Protein AF-A0A948V1E3-F1 (afdb_monomer_lite)

pLDDT: mean 70.04, std 12.57, range [43.56, 84.94]

Foldseek 3Di:
DDDDDDPPPPPPDDPPPPPPVPLLVVLVVLLVVLVLLVQLLVQADPQACEPVRNDPPPDAGRRPNGRVSNNSNCVLCVVPNVCSNVVSVVSNVSSVCSNDPD

Radius of gyration: 24.33 Å; chains: 1; bounding box: 76×37×51 Å

Structure (mmCIF, N/CA/C/O backbone):
data_AF-A0A948V1E3-F1
#
_entry.id   AF-A0A948V1E3-F1
#
loop_
_atom_site.group_PDB
_atom_site.id
_atom_site.type_symbol
_atom_site.label_atom_id
_atom_site.label_alt_id
_atom_site.label_comp_id
_atom_site.label_asym_id
_atom_site.label_entity_id
_atom_site.label_seq_id
_atom_site.pdbx_PDB_ins_code
_atom_site.Cartn_x
_atom_site.Cartn_y
_atom_site.Cartn_z
_atom_site.occupancy
_atom_site.B_iso_or_equiv
_atom_site.auth_seq_id
_atom_site.auth_comp_id
_atom_site.auth_asym_id
_atom_site.auth_atom_id
_atom_site.pdbx_PDB_model_num
ATOM 1 N N . MET A 1 1 ? -61.077 26.520 25.678 1.00 43.56 1 MET A N 1
ATOM 2 C CA . MET A 1 1 ? -61.036 25.180 25.056 1.00 43.56 1 MET A CA 1
ATOM 3 C C . MET A 1 1 ? -59.733 25.045 24.268 1.00 43.56 1 MET A C 1
ATOM 5 O O . MET A 1 1 ? -59.427 25.898 23.448 1.00 43.56 1 MET A O 1
ATOM 9 N N . HIS A 1 2 ? -58.913 24.059 24.635 1.00 44.72 2 HIS A N 1
ATOM 10 C CA . HIS A 1 2 ? -57.711 23.570 23.935 1.00 44.72 2 HIS A CA 1
ATOM 11 C C . HIS A 1 2 ? -58.095 22.893 22.592 1.00 44.72 2 HIS A C 1
ATOM 13 O O . HIS A 1 2 ? -59.258 22.511 22.485 1.00 44.72 2 HIS A O 1
ATOM 19 N N . PRO A 1 3 ? -57.185 22.715 21.597 1.00 48.47 3 PRO A N 1
ATOM 20 C CA . PRO A 1 3 ? -55.837 22.179 21.814 1.00 48.47 3 PRO A CA 1
ATOM 21 C C . PRO A 1 3 ? -54.667 22.863 21.079 1.00 48.47 3 PRO A C 1
ATOM 23 O O . PRO A 1 3 ? -54.625 23.033 19.865 1.00 48.47 3 PRO A O 1
ATOM 26 N N . LYS A 1 4 ? -53.630 23.126 21.884 1.00 58.62 4 LYS A N 1
ATOM 27 C CA . LYS A 1 4 ? -52.210 23.169 21.510 1.00 58.62 4 LYS A CA 1
ATOM 28 C C . LYS A 1 4 ? -51.741 21.746 21.123 1.00 58.62 4 LYS A C 1
ATOM 30 O O . LYS A 1 4 ? -52.292 20.792 21.664 1.00 58.62 4 LYS A O 1
ATOM 35 N N . LYS A 1 5 ? -50.638 21.632 20.351 1.00 49.84 5 LYS A N 1
ATOM 36 C CA . LYS A 1 5 ? -49.642 20.509 20.312 1.00 49.84 5 LYS A CA 1
ATOM 37 C C . LYS A 1 5 ? -49.418 19.720 18.996 1.00 49.84 5 LYS A C 1
ATOM 39 O O . LYS A 1 5 ? -48.667 18.751 19.039 1.00 49.84 5 LYS A O 1
ATOM 44 N N . ALA A 1 6 ? -49.937 20.103 17.826 1.00 53.09 6 ALA A N 1
ATOM 45 C CA . ALA A 1 6 ? -49.762 19.256 16.625 1.00 53.09 6 ALA A CA 1
ATOM 46 C C . ALA A 1 6 ? -48.569 19.589 15.695 1.00 53.09 6 ALA A C 1
ATOM 48 O O . ALA A 1 6 ? -48.143 18.722 14.939 1.00 53.09 6 ALA A O 1
ATOM 49 N N . VAL A 1 7 ? -47.963 20.782 15.757 1.00 51.81 7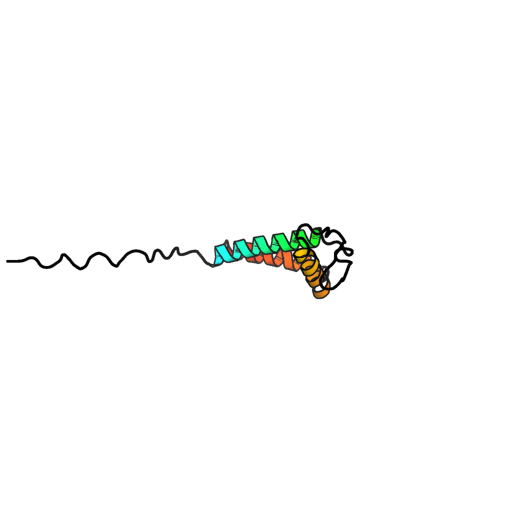 VAL A N 1
ATOM 50 C CA . VAL A 1 7 ? -46.939 21.202 14.765 1.00 51.81 7 VAL A CA 1
ATOM 51 C C . VAL A 1 7 ? -45.522 21.210 15.354 1.00 51.81 7 VAL A C 1
ATOM 53 O O . VAL A 1 7 ? -44.782 22.179 15.241 1.00 51.81 7 VAL A O 1
ATOM 56 N N . LYS A 1 8 ? -45.131 20.143 16.063 1.00 47.25 8 LYS A N 1
ATOM 57 C CA . LYS A 1 8 ? -43.786 20.040 16.676 1.00 47.25 8 LYS A CA 1
ATOM 58 C C . LYS A 1 8 ? -43.040 18.728 16.392 1.00 47.25 8 LYS A C 1
ATOM 60 O O . LYS A 1 8 ? -42.048 18.452 17.056 1.00 47.25 8 LYS A O 1
ATOM 65 N N . LYS A 1 9 ? -43.497 17.892 15.445 1.00 52.03 9 LYS A N 1
ATOM 66 C CA . LYS A 1 9 ? -43.134 16.455 15.438 1.00 52.03 9 LYS A CA 1
ATOM 67 C C . LYS A 1 9 ? -42.359 15.895 14.231 1.00 52.03 9 LYS A C 1
ATOM 69 O O . LYS A 1 9 ? -42.170 14.687 14.200 1.00 52.03 9 LYS A O 1
ATOM 74 N N . LYS A 1 10 ? -41.869 16.654 13.240 1.00 47.72 10 LYS A N 1
ATOM 75 C CA . LYS A 1 10 ? -41.282 15.966 12.060 1.00 47.72 10 LYS A CA 1
ATOM 76 C C . LYS A 1 10 ? -40.070 16.598 11.379 1.00 47.72 10 LYS A C 1
ATOM 78 O O . LYS A 1 10 ? -39.971 16.564 10.165 1.00 47.72 10 LYS A O 1
ATOM 83 N N . ILE A 1 11 ? -39.107 17.084 12.162 1.00 48.78 11 ILE A N 1
ATOM 84 C CA . ILE A 1 11 ? -37.725 17.295 11.686 1.00 48.78 11 ILE A CA 1
ATOM 85 C C . ILE A 1 11 ? -36.749 16.761 12.749 1.00 48.78 11 ILE A C 1
ATOM 87 O O . ILE A 1 11 ? -35.936 17.474 13.322 1.00 48.78 11 ILE A O 1
ATOM 91 N N . ARG A 1 12 ? -36.908 15.492 13.127 1.00 52.78 12 ARG A N 1
ATOM 92 C CA . ARG A 1 12 ? -35.983 14.761 14.011 1.00 52.78 12 ARG A CA 1
ATOM 93 C C . ARG A 1 12 ? -35.958 13.298 13.583 1.00 52.78 12 ARG A C 1
ATOM 95 O O . ARG A 1 12 ? -36.604 12.467 14.201 1.00 52.78 12 ARG A O 1
ATOM 102 N N . ALA A 1 13 ? -35.283 13.022 12.478 1.00 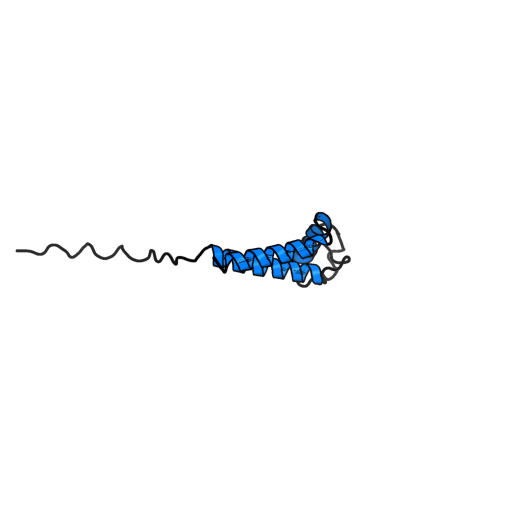55.06 13 ALA A N 1
ATOM 103 C CA . ALA A 1 13 ? -34.830 11.702 12.028 1.00 55.06 13 ALA A CA 1
ATOM 104 C C . ALA A 1 13 ? -34.308 11.950 10.614 1.00 55.06 13 ALA A C 1
ATOM 106 O O . ALA A 1 13 ? -35.107 12.170 9.720 1.00 55.06 13 ALA A O 1
ATOM 107 N N . THR A 1 14 ? -33.012 12.164 10.412 1.00 54.75 14 THR A N 1
ATOM 108 C CA . THR A 1 14 ? -32.131 11.079 9.960 1.00 54.75 14 THR A CA 1
ATOM 109 C C . THR A 1 14 ? -30.662 11.362 10.304 1.00 54.75 14 THR A C 1
ATOM 111 O O . THR A 1 14 ? -29.776 11.204 9.477 1.00 54.75 14 THR A O 1
ATOM 114 N N . LYS A 1 15 ? -30.333 11.718 11.551 1.00 48.34 15 LYS A N 1
ATOM 115 C CA . LYS A 1 15 ? -28.945 11.537 12.017 1.00 48.34 15 LYS A CA 1
ATOM 116 C C . LYS A 1 15 ? -28.781 10.112 12.535 1.00 48.34 15 LYS A C 1
ATOM 118 O O . LYS A 1 15 ? -28.605 9.894 13.730 1.00 48.34 15 LYS A O 1
ATOM 123 N N . LYS A 1 16 ? -28.866 9.125 11.637 1.00 47.84 16 LYS A N 1
ATOM 124 C CA . LYS A 1 16 ? -28.351 7.786 11.936 1.00 47.84 16 LYS A CA 1
ATOM 125 C C . LYS A 1 16 ? -26.840 7.869 11.737 1.00 47.84 16 LYS A C 1
ATOM 127 O O . LYS A 1 16 ? -26.315 7.529 10.687 1.00 47.84 16 LYS A O 1
ATOM 132 N N . SER A 1 17 ? -26.164 8.429 12.740 1.00 51.75 17 SER A N 1
ATOM 133 C CA . SER A 1 17 ? -24.736 8.208 12.930 1.00 51.75 17 SER A CA 1
ATOM 134 C C . SER A 1 17 ? -24.589 6.710 13.162 1.00 51.75 17 SER A C 1
ATOM 136 O O . SER A 1 17 ? -24.779 6.229 14.280 1.00 51.75 17 SER A O 1
ATOM 138 N N . GLY A 1 18 ? -24.370 5.952 12.087 1.00 52.78 18 GLY A N 1
ATOM 139 C CA . GLY A 1 18 ? -23.694 4.679 12.235 1.00 52.78 18 GLY A CA 1
ATOM 140 C C . GLY A 1 18 ? -22.386 5.032 12.915 1.00 52.78 18 GLY A C 1
ATOM 141 O O . GLY A 1 18 ? -21.552 5.706 12.314 1.00 52.78 18 GLY A O 1
ATOM 142 N N . LYS A 1 19 ? -22.247 4.681 14.196 1.00 59.81 19 LYS A N 1
ATOM 143 C CA . LYS A 1 19 ? -20.937 4.625 14.834 1.00 59.81 19 LYS A CA 1
ATOM 144 C C . LYS A 1 19 ? -20.203 3.490 14.131 1.00 59.81 19 LYS A C 1
ATOM 146 O O . LYS A 1 19 ? -20.166 2.373 14.621 1.00 59.81 19 LYS A O 1
ATOM 151 N N . PHE A 1 20 ? -19.728 3.759 12.923 1.00 54.06 20 PHE A N 1
ATOM 152 C CA . PHE A 1 20 ? -18.665 2.980 12.341 1.00 54.06 20 PHE A CA 1
ATOM 153 C C . PHE A 1 20 ? -17.499 3.206 13.283 1.00 54.06 20 PHE A C 1
ATOM 155 O O . PHE A 1 20 ? -17.106 4.354 13.511 1.00 54.06 20 PHE A O 1
ATOM 162 N N . HIS A 1 21 ? -17.009 2.143 13.904 1.00 58.62 21 HIS A N 1
ATOM 163 C CA . HIS A 1 21 ? -15.725 2.224 14.557 1.00 58.62 21 HIS A CA 1
ATOM 164 C C . HIS A 1 21 ? -14.725 2.465 13.422 1.00 58.62 21 HIS A C 1
ATOM 166 O O . HIS A 1 21 ? -14.310 1.548 12.726 1.00 58.62 21 HIS A O 1
ATOM 172 N N . SER A 1 22 ? -14.397 3.737 13.184 1.00 70.62 22 SER A N 1
ATOM 173 C CA . SER A 1 22 ? -13.348 4.196 12.275 1.00 70.62 22 SER A CA 1
ATOM 174 C C . SER A 1 22 ? -12.109 3.288 12.293 1.00 70.62 22 SER A C 1
ATOM 176 O O . SER A 1 22 ? -11.616 2.979 11.209 1.00 70.62 22 SER A O 1
ATOM 178 N N . PRO A 1 23 ? -11.627 2.803 13.462 1.00 75.38 23 PRO A N 1
ATOM 179 C CA . PRO A 1 23 ? -10.502 1.868 13.513 1.00 75.38 23 PRO A CA 1
ATOM 180 C C . PRO A 1 23 ? -10.727 0.534 12.783 1.00 75.38 23 PRO A C 1
ATOM 182 O O . PRO A 1 23 ? -9.799 0.053 12.145 1.00 75.38 23 PRO A O 1
ATOM 185 N N . GLU A 1 24 ? -11.931 -0.040 12.787 1.00 78.31 24 GLU A N 1
ATOM 186 C CA . GLU A 1 24 ? -12.203 -1.312 12.096 1.00 78.31 24 GLU A CA 1
ATOM 187 C C . GLU A 1 24 ? -12.081 -1.148 10.576 1.00 78.31 24 GLU A C 1
ATOM 189 O O . GLU A 1 24 ? -11.428 -1.947 9.907 1.00 78.31 24 GLU A O 1
ATOM 194 N N . ILE A 1 25 ? -12.648 -0.066 10.029 1.00 81.69 25 ILE A N 1
ATOM 195 C CA . ILE A 1 25 ? -12.571 0.249 8.593 1.00 81.69 25 ILE A CA 1
ATOM 196 C C . ILE A 1 25 ? -11.123 0.523 8.187 1.00 81.69 25 ILE A C 1
ATOM 198 O O . ILE A 1 25 ? -10.658 0.012 7.169 1.00 81.69 25 ILE A O 1
ATOM 202 N N . ILE A 1 26 ? -10.407 1.317 8.988 1.00 83.06 26 ILE A N 1
ATOM 203 C CA . ILE A 1 26 ? -8.998 1.629 8.743 1.00 83.06 26 ILE A CA 1
ATOM 204 C C . ILE A 1 26 ? -8.165 0.346 8.798 1.00 83.06 26 ILE A C 1
ATOM 206 O O . ILE A 1 26 ? -7.331 0.130 7.927 1.00 83.06 26 ILE A O 1
ATOM 210 N N . GLY A 1 27 ? -8.419 -0.540 9.761 1.00 83.06 27 GLY A N 1
ATOM 211 C CA . GLY A 1 27 ? -7.684 -1.789 9.903 1.00 83.06 27 GLY A CA 1
ATOM 212 C C . GLY A 1 27 ? -7.914 -2.739 8.728 1.00 83.06 27 GLY A C 1
ATOM 213 O O . GLY A 1 27 ? -6.949 -3.258 8.173 1.00 83.06 27 GLY A O 1
ATOM 214 N N . VAL A 1 28 ? -9.161 -2.898 8.270 1.00 83.06 28 VAL A N 1
ATOM 215 C CA . VAL A 1 28 ? -9.474 -3.701 7.072 1.00 83.06 28 VAL A CA 1
ATOM 216 C C . VAL A 1 28 ? -8.817 -3.108 5.826 1.00 83.06 28 VAL A C 1
ATOM 218 O O . VAL A 1 28 ? -8.262 -3.847 5.013 1.00 83.06 28 VAL A O 1
ATOM 221 N N . LEU A 1 29 ? -8.822 -1.780 5.687 1.00 84.62 29 LEU A N 1
ATOM 222 C CA . LEU A 1 29 ? -8.147 -1.106 4.583 1.00 84.62 29 LEU A CA 1
ATOM 223 C C . LEU A 1 29 ? -6.629 -1.330 4.633 1.00 84.62 29 LEU A C 1
ATOM 225 O O . LEU A 1 29 ? -6.032 -1.622 3.601 1.00 84.62 29 LEU A O 1
ATOM 229 N N . LEU A 1 30 ? -6.012 -1.263 5.817 1.00 82.69 30 LEU A N 1
ATOM 230 C CA . LEU A 1 30 ? -4.591 -1.569 6.007 1.00 82.69 30 LEU A CA 1
ATOM 231 C C . LEU A 1 30 ? -4.260 -3.014 5.624 1.00 82.69 30 LEU A C 1
ATOM 233 O O . LEU A 1 30 ? -3.258 -3.236 4.949 1.00 82.69 30 LEU A O 1
ATOM 237 N N . LEU A 1 31 ? -5.098 -3.983 6.006 1.00 84.75 31 LEU A N 1
ATOM 238 C CA . LEU A 1 31 ? -4.923 -5.385 5.610 1.00 84.75 31 LEU A CA 1
ATOM 239 C C . LEU A 1 31 ? -5.011 -5.551 4.090 1.00 84.75 31 LEU A C 1
ATOM 241 O O . LEU A 1 31 ? -4.191 -6.247 3.496 1.00 84.75 31 LEU A O 1
ATOM 245 N N . PHE A 1 32 ? -5.983 -4.896 3.451 1.00 84.69 32 PHE A N 1
ATOM 246 C CA . PHE A 1 32 ? -6.154 -4.956 2.002 1.00 84.69 32 PHE A CA 1
ATOM 247 C C . PHE A 1 32 ? -4.971 -4.321 1.262 1.00 84.69 32 PHE A C 1
ATOM 249 O O . PHE A 1 32 ? -4.444 -4.904 0.317 1.00 84.69 32 PHE A O 1
ATOM 256 N N . ILE A 1 33 ? -4.505 -3.161 1.729 1.00 81.69 33 ILE A N 1
ATOM 257 C CA . ILE A 1 33 ? -3.312 -2.497 1.197 1.00 81.69 33 ILE A CA 1
ATOM 258 C C . ILE A 1 33 ? -2.082 -3.389 1.392 1.00 81.69 33 ILE A C 1
ATOM 260 O O . ILE A 1 33 ? -1.361 -3.633 0.432 1.00 81.69 33 ILE A O 1
ATOM 264 N N . GLY A 1 34 ? -1.867 -3.937 2.591 1.00 82.44 34 GLY A N 1
ATOM 265 C CA . GLY A 1 34 ? -0.765 -4.861 2.865 1.00 82.44 34 GLY A CA 1
ATOM 266 C C . GLY A 1 34 ? -0.784 -6.087 1.949 1.00 82.44 34 GLY A C 1
ATOM 267 O O . GLY A 1 34 ? 0.263 -6.504 1.455 1.00 82.44 34 GLY A O 1
ATOM 268 N N . LEU A 1 35 ? -1.971 -6.620 1.646 1.00 83.25 35 LEU A N 1
ATOM 269 C CA . LEU A 1 35 ? -2.138 -7.734 0.716 1.00 83.25 35 LEU A CA 1
ATOM 270 C C . LEU A 1 35 ? -1.791 -7.348 -0.722 1.00 83.25 35 LEU A C 1
ATOM 272 O O . LEU A 1 35 ? -1.066 -8.087 -1.383 1.00 83.25 35 LEU A O 1
ATOM 276 N N . LEU A 1 36 ? -2.263 -6.194 -1.199 1.00 80.12 36 LEU A N 1
ATOM 277 C CA . LEU A 1 36 ? -1.905 -5.687 -2.525 1.00 80.12 36 LEU A CA 1
ATOM 278 C C . LEU A 1 36 ? -0.395 -5.478 -2.655 1.00 80.12 36 LEU A C 1
ATOM 280 O O . LEU A 1 36 ? 0.191 -5.862 -3.663 1.00 80.12 36 LEU A O 1
ATOM 284 N N . PHE A 1 37 ? 0.239 -4.919 -1.623 1.00 78.44 37 PHE A N 1
ATOM 285 C CA . PHE A 1 37 ? 1.688 -4.739 -1.575 1.00 78.44 37 PHE A CA 1
ATOM 286 C C . PHE A 1 37 ? 2.415 -6.084 -1.629 1.00 78.44 37 PHE A C 1
ATOM 288 O O . PHE A 1 37 ? 3.345 -6.243 -2.414 1.00 78.44 37 PHE A O 1
ATOM 295 N N . LEU A 1 38 ? 1.966 -7.070 -0.848 1.00 79.94 38 LEU A N 1
ATOM 296 C CA . LEU A 1 38 ? 2.563 -8.402 -0.825 1.00 79.94 38 LEU A CA 1
ATOM 297 C C . LEU A 1 38 ? 2.439 -9.106 -2.183 1.00 79.94 38 LEU A C 1
ATOM 299 O O . LEU A 1 38 ? 3.427 -9.637 -2.684 1.00 79.94 38 LEU A O 1
ATOM 303 N N . LEU A 1 39 ? 1.255 -9.073 -2.803 1.00 78.44 39 LEU A N 1
ATOM 304 C CA . LEU A 1 39 ? 1.042 -9.613 -4.152 1.00 78.44 39 LEU A CA 1
ATOM 305 C C . LEU A 1 39 ? 1.952 -8.928 -5.169 1.00 78.44 39 LEU A C 1
ATOM 307 O O . LEU A 1 39 ? 2.548 -9.588 -6.018 1.00 78.44 39 LEU A O 1
ATOM 311 N N . SER A 1 40 ? 2.080 -7.610 -5.055 1.00 77.06 40 SER A N 1
ATOM 312 C CA . SER A 1 40 ? 2.930 -6.819 -5.928 1.00 77.06 40 SER A CA 1
ATOM 313 C C . SER A 1 40 ? 4.414 -7.157 -5.756 1.00 77.06 40 SER A C 1
ATOM 315 O O . SER A 1 40 ? 5.152 -7.176 -6.739 1.00 77.06 40 SER A O 1
ATOM 317 N N . LEU A 1 41 ? 4.876 -7.409 -4.528 1.00 74.38 41 LEU A N 1
ATOM 318 C CA . LEU A 1 41 ? 6.258 -7.798 -4.218 1.00 74.38 41 LEU A CA 1
ATOM 319 C C . LEU A 1 41 ? 6.572 -9.217 -4.693 1.00 74.38 41 L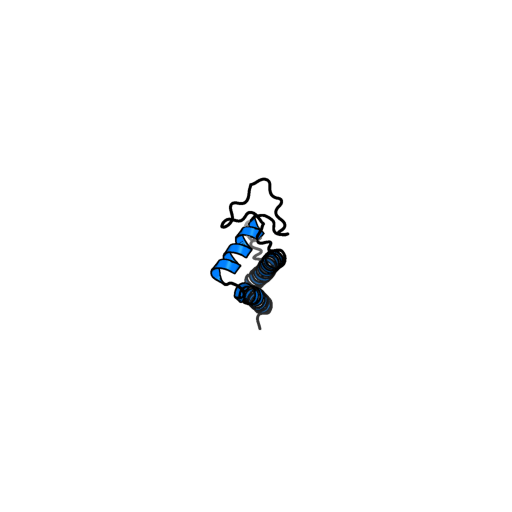EU A C 1
ATOM 321 O O . LEU A 1 41 ? 7.618 -9.443 -5.288 1.00 74.38 41 LEU A O 1
ATOM 325 N N . ILE A 1 42 ? 5.660 -10.165 -4.465 1.00 75.31 42 ILE A N 1
ATOM 326 C CA . ILE A 1 42 ? 5.824 -11.560 -4.900 1.00 75.31 42 ILE A CA 1
ATOM 327 C C . ILE A 1 42 ? 5.830 -11.655 -6.427 1.00 75.31 42 ILE A C 1
ATOM 329 O O . ILE A 1 42 ? 6.589 -12.431 -6.997 1.00 75.31 42 ILE A O 1
ATOM 333 N N . SER A 1 43 ? 4.994 -10.859 -7.089 1.00 70.06 43 SER A N 1
ATOM 334 C CA . SER A 1 43 ? 4.898 -10.828 -8.546 1.00 70.06 43 SER A CA 1
ATOM 335 C C . SER A 1 43 ? 5.824 -9.809 -9.202 1.00 70.06 43 SER A C 1
ATOM 337 O O . SER A 1 43 ? 5.670 -9.532 -10.393 1.00 70.06 43 SER A O 1
ATOM 339 N N . TYR A 1 44 ? 6.747 -9.216 -8.443 1.00 70.12 44 TYR A N 1
ATOM 340 C CA . TYR A 1 44 ? 7.702 -8.266 -8.985 1.00 70.12 44 TYR A CA 1
ATOM 341 C C . TYR A 1 44 ? 8.611 -8.962 -10.001 1.00 70.12 44 TYR A C 1
ATOM 343 O O . TYR A 1 44 ? 9.305 -9.926 -9.682 1.00 70.12 44 TYR A O 1
ATOM 351 N N . SER A 1 45 ? 8.628 -8.432 -11.220 1.00 68.12 45 SER A N 1
ATOM 352 C CA . SER A 1 45 ? 9.593 -8.795 -12.245 1.00 68.12 45 SER A CA 1
ATOM 353 C C . SER A 1 45 ? 10.452 -7.575 -12.544 1.00 68.12 45 SER A C 1
ATOM 355 O O . SER A 1 45 ? 9.930 -6.538 -12.942 1.00 68.12 45 SER A O 1
ATOM 357 N N . GLY A 1 46 ? 11.777 -7.700 -12.418 1.00 60.75 46 GLY A N 1
ATOM 358 C CA . GLY A 1 46 ? 12.728 -6.634 -12.775 1.00 60.75 46 GLY A CA 1
ATOM 359 C C . GLY A 1 46 ? 12.811 -6.337 -14.280 1.00 60.75 46 GLY A C 1
ATOM 360 O O . GLY A 1 46 ? 13.755 -5.698 -14.726 1.00 60.75 46 GLY A O 1
ATOM 361 N N . GLN A 1 47 ? 11.886 -6.872 -15.078 1.00 61.09 47 GLN A N 1
ATOM 362 C CA . GLN A 1 47 ? 11.708 -6.569 -16.499 1.00 61.09 47 GLN A CA 1
ATOM 363 C C . GLN A 1 47 ? 10.409 -5.784 -16.756 1.00 61.09 47 GLN A C 1
ATOM 365 O O . GLN A 1 47 ? 10.142 -5.412 -17.896 1.00 61.09 47 GLN A O 1
ATOM 370 N N . ASP A 1 48 ? 9.586 -5.542 -15.727 1.00 61.12 48 ASP A N 1
ATOM 371 C CA . ASP A 1 48 ? 8.336 -4.803 -15.887 1.00 61.12 48 ASP A CA 1
ATOM 372 C C . ASP A 1 48 ? 8.602 -3.296 -16.036 1.00 61.12 48 ASP A C 1
ATOM 374 O O . ASP A 1 48 ? 9.391 -2.733 -15.274 1.00 61.12 48 ASP A O 1
ATOM 378 N N . PRO A 1 49 ? 7.916 -2.603 -16.966 1.00 61.69 49 PRO A N 1
ATOM 379 C CA . PRO A 1 49 ? 8.024 -1.157 -17.075 1.00 61.69 49 PRO A CA 1
ATOM 380 C C . PRO A 1 49 ? 7.457 -0.501 -15.809 1.00 61.69 49 PRO A C 1
ATOM 382 O O . PRO A 1 49 ? 6.265 -0.614 -15.498 1.00 61.69 49 PRO A O 1
ATOM 385 N N . SER A 1 50 ? 8.319 0.201 -15.082 1.00 66.00 50 SER A N 1
ATOM 386 C CA . SER A 1 50 ? 8.025 0.874 -13.820 1.00 66.00 50 SER A CA 1
ATOM 387 C C . SER A 1 50 ? 8.429 2.350 -13.894 1.00 66.00 50 SER A C 1
ATOM 389 O O . SER A 1 50 ? 9.020 2.812 -14.868 1.00 66.00 50 SER A O 1
ATOM 391 N N . TRP A 1 51 ? 8.111 3.131 -12.862 1.00 62.81 51 TRP A N 1
ATOM 392 C CA . TRP A 1 51 ? 8.537 4.534 -12.799 1.00 62.81 51 TRP A CA 1
ATOM 393 C C . TRP A 1 51 ? 10.065 4.716 -12.832 1.00 62.81 51 TRP A C 1
ATOM 395 O O . TRP A 1 51 ? 10.535 5.743 -13.316 1.00 62.81 51 TRP A O 1
ATOM 405 N N . ALA A 1 52 ? 10.830 3.727 -12.355 1.00 60.47 52 ALA A N 1
ATOM 406 C CA . ALA A 1 52 ? 12.293 3.727 -12.398 1.00 60.47 52 ALA A CA 1
ATOM 407 C C . ALA A 1 52 ? 12.848 3.051 -13.666 1.00 60.47 52 ALA A C 1
ATOM 409 O O . ALA A 1 52 ? 13.901 3.450 -14.161 1.00 60.47 52 ALA A O 1
ATOM 410 N N . HIS A 1 53 ? 12.122 2.081 -14.230 1.00 61.84 53 HIS A N 1
ATOM 411 C CA . HIS A 1 53 ? 12.480 1.388 -15.465 1.00 61.84 53 HIS A CA 1
ATOM 412 C C . HIS A 1 53 ? 11.539 1.778 -16.603 1.00 61.84 53 HIS A C 1
ATOM 414 O O . HIS A 1 53 ? 10.448 1.228 -16.757 1.00 61.84 53 HIS A O 1
ATOM 420 N N . THR A 1 54 ? 11.997 2.695 -17.459 1.00 56.16 54 THR A N 1
ATOM 421 C CA . THR A 1 54 ? 11.307 3.039 -18.713 1.00 56.16 54 THR A CA 1
ATOM 422 C C . THR A 1 54 ? 11.485 1.903 -19.730 1.00 56.16 54 THR A C 1
ATOM 424 O O . THR A 1 54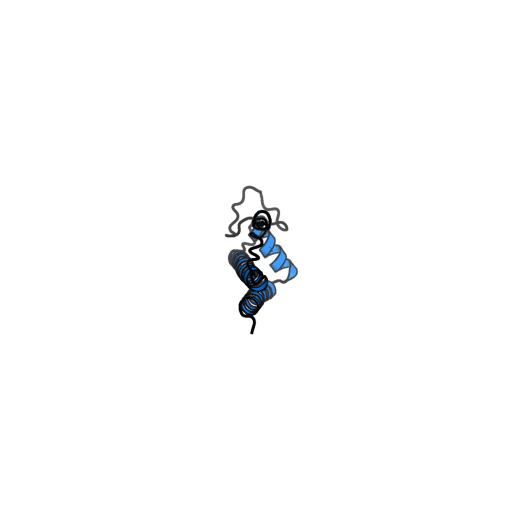 ? 12.222 2.028 -20.701 1.00 56.16 54 THR A O 1
ATOM 427 N N . GLY A 1 55 ? 10.865 0.750 -19.473 1.00 58.59 55 GLY A N 1
ATOM 428 C CA . GLY A 1 55 ? 10.700 -0.299 -20.476 1.00 58.59 55 GLY A CA 1
ATOM 429 C C . GLY A 1 55 ? 9.727 0.168 -21.558 1.00 58.59 55 GLY A C 1
ATOM 430 O O . GLY A 1 55 ? 8.821 0.958 -21.276 1.00 58.59 55 GLY A O 1
ATOM 431 N N . ASP A 1 56 ? 9.910 -0.306 -22.793 1.00 56.16 56 ASP A N 1
ATOM 432 C CA . ASP A 1 56 ? 9.002 -0.001 -23.901 1.00 56.16 56 ASP A CA 1
ATOM 433 C C . ASP A 1 56 ? 7.542 -0.193 -23.474 1.00 56.16 56 ASP A C 1
ATOM 435 O O . ASP A 1 56 ? 7.169 -1.227 -22.917 1.00 56.16 56 ASP A O 1
ATOM 439 N N . SER A 1 57 ? 6.691 0.786 -23.784 1.00 56.12 57 SER A N 1
ATOM 440 C CA . SER A 1 57 ? 5.254 0.800 -23.454 1.00 56.12 57 SER A CA 1
ATOM 441 C C . SER A 1 57 ? 4.457 -0.375 -24.046 1.00 56.12 57 SER A C 1
ATOM 443 O O . SER A 1 57 ? 3.274 -0.541 -23.742 1.00 56.12 57 SER A O 1
ATOM 445 N N . VAL A 1 58 ? 5.114 -1.187 -24.877 1.00 56.62 58 VAL A N 1
ATOM 446 C CA . VAL A 1 58 ? 4.614 -2.389 -25.548 1.00 56.62 58 VAL A CA 1
ATOM 447 C C . VAL A 1 58 ? 4.870 -3.665 -24.723 1.00 56.62 58 VAL A C 1
ATOM 449 O O . VAL A 1 58 ? 4.236 -4.689 -24.982 1.00 56.62 58 VAL A O 1
ATOM 452 N N . GLN A 1 59 ? 5.751 -3.639 -23.714 1.00 58.62 59 GLN A N 1
ATOM 453 C CA . GLN A 1 59 ? 6.005 -4.812 -22.872 1.00 58.62 59 GLN A CA 1
ATOM 454 C C . GLN A 1 59 ? 4.831 -5.097 -21.927 1.00 58.62 59 GLN A C 1
ATOM 456 O O . GLN A 1 59 ? 4.320 -4.218 -21.228 1.00 58.62 59 GLN A O 1
ATOM 461 N N . LYS A 1 60 ? 4.392 -6.362 -21.909 1.00 59.62 60 LYS A N 1
ATOM 462 C CA . LYS A 1 60 ? 3.348 -6.844 -20.999 1.00 59.62 60 LYS A CA 1
ATOM 463 C C . LYS A 1 60 ? 3.863 -6.785 -19.564 1.00 59.62 60 LYS A C 1
ATOM 465 O O . LYS A 1 60 ? 4.877 -7.396 -19.254 1.00 59.62 60 LYS A O 1
ATOM 470 N N . VAL A 1 61 ? 3.125 -6.092 -18.703 1.00 65.94 61 VAL A N 1
ATOM 471 C CA . VAL A 1 61 ? 3.382 -6.068 -17.260 1.00 65.94 61 VAL A CA 1
ATOM 472 C C . VAL A 1 61 ? 3.083 -7.452 -16.685 1.00 65.94 61 VAL A C 1
ATOM 474 O O . VAL A 1 61 ? 1.955 -7.930 -16.820 1.00 65.94 61 VAL A O 1
ATOM 477 N N . HIS A 1 62 ? 4.070 -8.086 -16.055 1.00 68.31 62 HIS A N 1
ATOM 478 C CA . HIS A 1 62 ? 3.906 -9.373 -15.378 1.00 68.31 62 HIS A CA 1
ATOM 479 C C . HIS A 1 62 ? 3.391 -9.241 -13.944 1.00 68.31 62 HIS A C 1
ATOM 481 O O . HIS A 1 62 ? 2.842 -10.206 -13.414 1.00 68.31 62 HIS A O 1
ATOM 487 N N . ASN A 1 63 ? 3.513 -8.070 -13.318 1.00 72.69 63 ASN A N 1
ATOM 488 C CA . ASN A 1 63 ? 2.945 -7.836 -11.998 1.00 72.69 63 ASN A CA 1
ATOM 489 C C . ASN A 1 63 ? 1.406 -7.971 -12.001 1.00 72.69 63 ASN A C 1
ATOM 491 O O . ASN A 1 63 ? 0.712 -7.268 -12.737 1.00 72.69 63 ASN A O 1
ATOM 495 N N . ILE A 1 64 ? 0.862 -8.831 -11.129 1.00 71.06 64 ILE A N 1
ATOM 496 C CA . ILE A 1 64 ? -0.593 -9.056 -10.969 1.00 71.06 64 ILE A CA 1
ATOM 497 C C . ILE A 1 64 ? -1.343 -7.778 -10.564 1.00 71.06 64 ILE A C 1
ATOM 499 O O . ILE A 1 64 ? -2.509 -7.606 -10.910 1.00 71.06 64 ILE A O 1
ATOM 503 N N . ALA A 1 65 ? -0.677 -6.861 -9.855 1.00 70.06 65 ALA A N 1
ATOM 504 C CA . ALA A 1 65 ? -1.206 -5.540 -9.511 1.00 70.06 65 ALA A CA 1
ATOM 505 C C . ALA A 1 65 ? -1.026 -4.506 -10.649 1.00 70.06 65 ALA A C 1
ATOM 507 O O . ALA A 1 65 ? -1.280 -3.309 -10.477 1.00 70.06 65 ALA A O 1
ATOM 508 N N . GLY A 1 66 ? -0.599 -4.957 -11.832 1.00 73.38 66 GLY A N 1
ATOM 509 C CA . GLY A 1 66 ? -0.399 -4.151 -13.026 1.00 73.38 66 GLY A CA 1
ATOM 510 C C . GLY A 1 66 ? 0.732 -3.131 -12.884 1.00 73.38 66 GLY A C 1
ATOM 511 O O . GLY A 1 66 ? 1.626 -3.246 -12.048 1.00 73.38 66 GLY A O 1
ATOM 512 N N . ARG A 1 67 ? 0.687 -2.089 -13.722 1.00 70.75 67 ARG A N 1
ATOM 513 C CA . ARG A 1 67 ? 1.716 -1.029 -13.801 1.00 70.75 67 ARG A CA 1
ATOM 514 C C . ARG A 1 67 ? 1.884 -0.242 -12.495 1.00 70.75 67 ARG A C 1
ATOM 516 O O . ARG A 1 67 ? 2.985 0.207 -12.175 1.00 70.75 67 ARG A O 1
ATOM 523 N N . ALA A 1 68 ? 0.791 -0.092 -11.743 1.00 72.69 68 ALA A N 1
ATOM 524 C CA . ALA A 1 68 ? 0.804 0.533 -10.423 1.00 72.69 68 ALA A CA 1
ATOM 525 C C . ALA A 1 68 ? 1.571 -0.335 -9.417 1.00 72.69 68 ALA A C 1
ATOM 527 O O . ALA A 1 68 ? 2.416 0.183 -8.693 1.00 72.69 68 ALA A O 1
ATOM 528 N N . GLY A 1 69 ? 1.337 -1.652 -9.434 1.00 75.62 69 GLY A N 1
ATOM 529 C CA . GLY A 1 69 ? 2.094 -2.609 -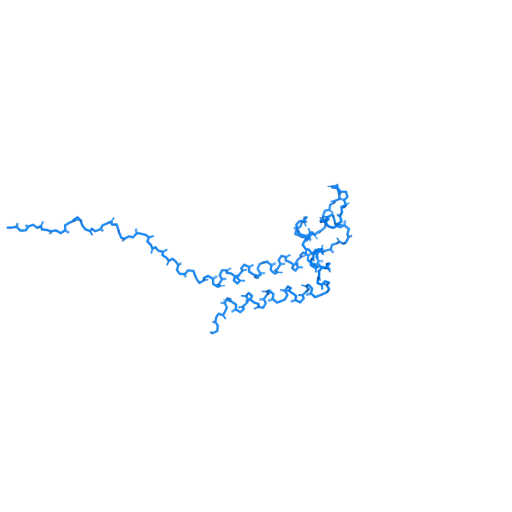8.635 1.00 75.62 69 GLY A CA 1
ATOM 530 C C . GLY A 1 69 ? 3.584 -2.619 -8.965 1.00 75.62 69 GLY A C 1
ATOM 531 O O . GLY A 1 69 ? 4.411 -2.500 -8.066 1.00 75.62 69 GLY A O 1
ATOM 532 N N . ALA A 1 70 ? 3.941 -2.669 -10.252 1.00 78.31 70 ALA A N 1
ATOM 533 C CA . ALA A 1 70 ? 5.341 -2.655 -10.682 1.00 78.31 70 ALA A CA 1
ATOM 534 C C . ALA A 1 70 ? 6.102 -1.438 -10.122 1.00 78.31 70 ALA A C 1
ATOM 536 O O . ALA A 1 70 ? 7.131 -1.594 -9.471 1.00 78.31 70 ALA A O 1
ATOM 537 N N . SER A 1 71 ? 5.534 -0.236 -10.270 1.00 75.94 71 SER A N 1
ATOM 538 C CA . SER A 1 71 ? 6.116 1.004 -9.726 1.00 75.94 71 SER A CA 1
ATOM 539 C C . SER A 1 71 ? 6.204 1.009 -8.198 1.00 75.94 71 SER A C 1
ATOM 541 O O . SER A 1 71 ? 7.169 1.517 -7.631 1.00 75.94 71 SER A O 1
ATOM 543 N N . LEU A 1 72 ? 5.201 0.450 -7.522 1.00 78.06 72 LEU A N 1
ATOM 544 C CA . LEU A 1 72 ? 5.129 0.435 -6.066 1.00 78.06 72 LEU A CA 1
ATOM 545 C C . LEU A 1 72 ? 6.129 -0.547 -5.447 1.00 78.06 72 LEU A C 1
ATOM 547 O O . LEU A 1 72 ? 6.850 -0.179 -4.522 1.00 78.06 72 LEU A O 1
ATOM 551 N N . SER A 1 73 ? 6.201 -1.770 -5.979 1.00 78.56 73 SER A N 1
ATOM 552 C CA . SER A 1 73 ? 7.194 -2.773 -5.581 1.00 78.56 73 SER A CA 1
ATOM 553 C C . SER A 1 73 ? 8.604 -2.269 -5.804 1.00 78.56 73 SER A C 1
ATOM 555 O O . SER A 1 73 ? 9.457 -2.459 -4.946 1.00 78.56 73 SER A O 1
ATOM 557 N N . GLU A 1 74 ? 8.840 -1.586 -6.922 1.00 79.88 74 GLU A N 1
ATOM 558 C CA . GLU A 1 74 ? 10.145 -1.018 -7.216 1.00 79.88 74 GLU A CA 1
ATOM 559 C C . GLU A 1 74 ? 10.515 0.101 -6.242 1.00 79.88 74 GLU A C 1
ATOM 561 O O . GLU A 1 74 ? 11.597 0.060 -5.670 1.00 79.88 74 GLU A O 1
ATOM 566 N N . ALA A 1 75 ? 9.605 1.034 -5.942 1.00 80.25 75 ALA A N 1
ATOM 567 C CA . ALA A 1 75 ? 9.852 2.070 -4.937 1.00 80.25 75 ALA A CA 1
ATOM 568 C C . ALA A 1 75 ? 10.133 1.478 -3.541 1.00 80.25 75 ALA A C 1
ATOM 570 O O . ALA A 1 75 ? 11.006 1.957 -2.816 1.00 80.25 75 ALA A O 1
ATOM 571 N N . LEU A 1 76 ? 9.423 0.410 -3.165 1.00 81.12 76 LEU A N 1
ATOM 572 C CA . LEU A 1 76 ? 9.633 -0.297 -1.899 1.00 81.12 76 LEU A CA 1
ATOM 573 C C . LEU A 1 76 ? 10.959 -1.049 -1.865 1.00 81.12 76 LEU A C 1
ATOM 575 O O . LEU A 1 76 ? 11.662 -0.981 -0.863 1.00 81.12 76 LEU A O 1
ATOM 579 N N . LEU A 1 77 ? 11.312 -1.761 -2.932 1.00 81.12 77 LEU A N 1
ATOM 580 C CA . LEU A 1 77 ? 12.580 -2.480 -3.028 1.00 81.12 77 LEU A CA 1
ATOM 581 C C . LEU A 1 77 ? 13.760 -1.510 -3.136 1.00 81.12 77 LEU A C 1
ATOM 583 O O . LEU A 1 77 ? 14.809 -1.764 -2.559 1.00 81.12 77 LEU A O 1
ATOM 587 N N . GLN A 1 78 ? 13.593 -0.371 -3.799 1.00 81.00 78 GLN A N 1
ATOM 588 C CA . GLN A 1 78 ? 14.636 0.641 -3.921 1.00 81.00 78 GLN A CA 1
ATOM 589 C C . GLN A 1 78 ? 14.837 1.423 -2.616 1.00 81.00 78 GLN A C 1
ATOM 591 O O . GLN A 1 78 ? 15.971 1.726 -2.256 1.00 81.00 78 GLN A O 1
ATOM 596 N N . GLY A 1 79 ? 13.757 1.732 -1.890 1.00 81.81 79 GLY A N 1
ATOM 597 C CA . GLY A 1 79 ? 13.832 2.433 -0.607 1.00 81.81 79 GLY A CA 1
ATOM 598 C C . GLY A 1 79 ? 14.197 1.524 0.570 1.00 81.81 79 GLY A C 1
ATOM 599 O O . GLY A 1 79 ? 15.052 1.870 1.380 1.00 81.81 79 GLY A O 1
ATOM 600 N N . PHE A 1 80 ? 13.553 0.360 0.673 1.00 81.38 80 PHE A N 1
ATOM 601 C CA . PHE A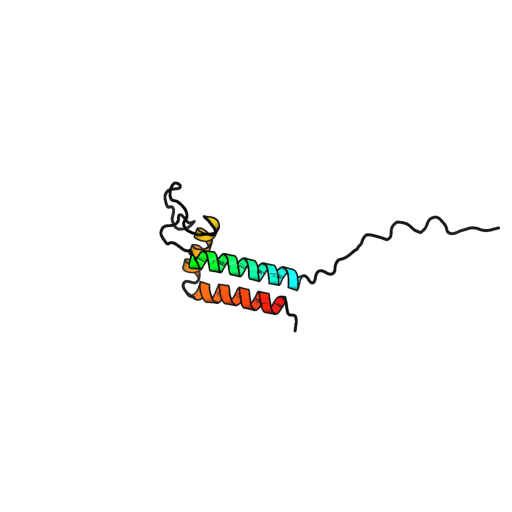 1 80 ? 13.659 -0.553 1.818 1.00 81.38 80 PHE A CA 1
ATOM 602 C C . PHE A 1 80 ? 14.380 -1.874 1.502 1.00 81.38 80 PHE A C 1
ATOM 604 O O . PHE A 1 80 ? 14.769 -2.589 2.427 1.00 81.38 80 PHE A O 1
ATOM 611 N N . GLY A 1 81 ? 14.557 -2.252 0.235 1.00 83.81 81 GLY A N 1
ATOM 612 C CA . GLY A 1 81 ? 15.152 -3.542 -0.132 1.00 83.81 81 GLY A CA 1
ATOM 613 C C . GLY A 1 81 ? 14.357 -4.720 0.428 1.00 83.81 81 GLY A C 1
ATOM 614 O O . GLY A 1 81 ? 13.125 -4.719 0.419 1.00 83.81 81 GLY A O 1
ATOM 615 N N . LEU A 1 82 ? 15.053 -5.715 0.985 1.00 79.38 82 LEU A N 1
ATOM 616 C CA . LEU A 1 82 ? 14.422 -6.855 1.664 1.00 79.38 82 LEU A CA 1
ATOM 617 C C . LEU A 1 82 ? 13.575 -6.454 2.886 1.00 79.38 82 LEU A C 1
ATOM 619 O O . LEU A 1 82 ? 12.679 -7.204 3.274 1.00 79.38 82 LEU A O 1
ATOM 623 N N . ALA A 1 83 ? 13.791 -5.273 3.476 1.00 83.81 83 ALA A N 1
ATOM 624 C CA . ALA A 1 83 ? 12.969 -4.806 4.593 1.00 83.81 83 ALA A CA 1
ATOM 625 C C . ALA A 1 83 ? 11.525 -4.469 4.168 1.00 83.81 83 ALA A C 1
ATOM 627 O O . ALA A 1 83 ? 10.641 -4.387 5.020 1.00 83.81 83 ALA A O 1
ATOM 628 N N . SER A 1 84 ? 11.248 -4.351 2.864 1.00 83.62 84 SER A N 1
ATOM 629 C CA . SER A 1 84 ? 9.889 -4.178 2.326 1.00 83.62 84 SER A CA 1
ATOM 630 C C . SER A 1 84 ? 8.936 -5.323 2.707 1.00 83.62 84 SER A C 1
ATOM 632 O O . SER A 1 84 ? 7.753 -5.081 2.958 1.00 83.62 84 SER A O 1
ATOM 634 N N . PHE A 1 85 ? 9.441 -6.555 2.852 1.00 79.25 85 PHE A N 1
ATOM 635 C CA . PHE A 1 85 ? 8.653 -7.690 3.345 1.00 79.25 85 PHE A CA 1
ATOM 636 C C . PHE A 1 85 ? 8.234 -7.496 4.806 1.00 79.25 85 PHE A C 1
ATOM 638 O O . PHE A 1 85 ? 7.074 -7.713 5.159 1.00 79.25 85 PHE A O 1
ATOM 645 N N . VAL A 1 86 ? 9.159 -7.024 5.649 1.00 83.31 86 VAL A N 1
ATOM 646 C CA . VAL A 1 86 ? 8.890 -6.713 7.063 1.00 83.31 86 VAL A CA 1
ATOM 647 C C . VAL A 1 86 ? 7.916 -5.540 7.180 1.00 83.31 86 VAL A C 1
ATOM 649 O O . VAL A 1 86 ? 7.032 -5.557 8.036 1.00 83.31 86 VAL A O 1
ATOM 652 N N . PHE A 1 87 ? 8.020 -4.552 6.291 1.00 81.81 87 PHE A N 1
ATOM 653 C CA . PHE A 1 87 ? 7.075 -3.441 6.212 1.00 81.81 87 PHE A CA 1
ATOM 654 C C . PHE A 1 87 ? 5.653 -3.921 5.886 1.00 81.81 87 PHE A C 1
ATOM 656 O O . PHE A 1 87 ? 4.708 -3.549 6.582 1.00 81.81 87 PHE A O 1
ATOM 663 N N . CYS A 1 88 ? 5.494 -4.816 4.904 1.00 82.44 88 CYS A N 1
ATOM 664 C CA . CYS A 1 88 ? 4.194 -5.421 4.596 1.00 82.44 88 CYS A CA 1
ATOM 665 C C . CYS A 1 88 ? 3.630 -6.187 5.800 1.00 82.44 88 CYS A C 1
ATOM 667 O O . CYS A 1 88 ? 2.479 -5.981 6.179 1.00 82.44 88 CYS A O 1
ATOM 669 N N . LEU A 1 89 ? 4.451 -7.015 6.455 1.00 83.88 89 LEU A N 1
ATOM 670 C CA . LEU A 1 89 ? 4.080 -7.719 7.689 1.00 83.88 89 LEU A CA 1
ATOM 671 C C . LEU A 1 89 ? 3.662 -6.757 8.811 1.00 83.88 89 LEU A C 1
ATOM 673 O O . LEU A 1 89 ? 2.703 -7.027 9.532 1.00 83.88 89 LEU A O 1
ATOM 677 N N . SER A 1 90 ? 4.332 -5.612 8.929 1.00 83.94 90 SER A N 1
ATOM 678 C CA . SER A 1 90 ? 4.007 -4.584 9.923 1.00 83.94 90 SER A CA 1
ATOM 679 C C . SER A 1 90 ? 2.644 -3.941 9.650 1.00 83.94 90 SER A C 1
ATOM 681 O O . SER A 1 90 ? 1.881 -3.717 10.590 1.00 83.94 90 SER A O 1
ATOM 683 N N . LEU A 1 91 ? 2.288 -3.708 8.379 1.00 83.19 91 LEU A N 1
ATOM 684 C CA . LEU A 1 91 ? 0.948 -3.242 7.995 1.00 83.19 91 LEU A CA 1
ATOM 685 C C . LEU A 1 91 ? -0.132 -4.264 8.364 1.00 83.19 91 LEU A C 1
ATOM 687 O O . LEU A 1 91 ? -1.177 -3.881 8.892 1.00 83.19 91 LEU A O 1
ATOM 691 N N . PHE A 1 92 ? 0.136 -5.557 8.151 1.00 84.94 92 PHE A N 1
ATOM 692 C CA . PHE A 1 92 ? -0.768 -6.627 8.573 1.00 84.94 92 PHE A CA 1
ATOM 693 C C . PHE A 1 92 ? -0.960 -6.652 10.091 1.00 84.94 92 PHE A C 1
ATOM 695 O O . PHE A 1 92 ? -2.091 -6.729 10.573 1.00 84.94 92 PHE A O 1
ATOM 702 N N . PHE A 1 93 ? 0.134 -6.541 10.847 1.00 84.94 93 PHE A N 1
ATOM 703 C CA . PHE A 1 93 ? 0.098 -6.522 12.306 1.00 84.94 93 PHE A CA 1
ATOM 704 C C . PHE A 1 93 ? -0.691 -5.320 12.842 1.00 84.94 93 PHE A C 1
ATOM 706 O O . PHE A 1 93 ? -1.555 -5.480 13.705 1.00 84.94 93 PHE A O 1
ATOM 713 N N . LEU A 1 94 ? -0.451 -4.128 12.287 1.00 84.00 94 LEU A N 1
ATOM 714 C CA . LEU A 1 94 ? -1.159 -2.910 12.670 1.00 84.00 94 LEU A CA 1
ATOM 715 C C . LEU A 1 94 ? -2.649 -2.980 12.310 1.00 84.00 94 LEU A C 1
ATOM 717 O O . LEU A 1 94 ? -3.489 -2.621 13.132 1.00 84.00 94 LEU A O 1
ATOM 721 N N . GLY A 1 95 ? -2.985 -3.490 11.120 1.00 81.88 95 GLY A N 1
ATOM 722 C CA . GLY A 1 95 ? -4.369 -3.700 10.697 1.00 81.88 95 GLY A CA 1
ATOM 723 C C . GLY A 1 95 ? -5.118 -4.665 11.618 1.00 81.88 95 GLY A C 1
ATOM 724 O O . GLY A 1 95 ? -6.226 -4.363 12.055 1.00 81.88 95 GLY A O 1
ATOM 725 N N . TYR A 1 96 ? -4.488 -5.784 11.990 1.00 82.69 96 TYR A N 1
ATOM 726 C CA . TYR A 1 96 ? -5.057 -6.746 12.936 1.00 82.69 96 TYR A CA 1
ATOM 727 C C . TYR A 1 96 ? -5.265 -6.143 14.331 1.00 82.69 96 TYR A C 1
ATOM 729 O O . TYR A 1 96 ? -6.336 -6.300 14.919 1.00 82.69 96 TYR A O 1
ATOM 737 N N . HIS A 1 97 ? -4.270 -5.418 14.850 1.00 81.75 97 HIS A N 1
ATOM 738 C CA . HIS A 1 97 ? -4.366 -4.772 16.159 1.00 81.75 97 HIS A CA 1
ATOM 739 C C . HIS A 1 97 ? -5.461 -3.696 16.192 1.00 81.75 97 HIS A C 1
ATOM 741 O O . HIS A 1 97 ? -6.166 -3.556 17.185 1.00 81.75 97 HIS A O 1
ATOM 747 N N . LEU A 1 98 ? -5.652 -2.966 15.091 1.00 79.06 98 LEU A N 1
ATOM 748 C CA . LEU A 1 98 ? -6.659 -1.912 15.007 1.00 79.06 98 LEU A CA 1
ATOM 749 C C . LEU A 1 98 ? -8.094 -2.458 14.897 1.00 79.06 98 LEU A C 1
ATOM 751 O O . LEU A 1 98 ? -9.019 -1.846 15.426 1.00 79.06 98 LEU A O 1
ATOM 755 N N . ILE A 1 99 ? -8.279 -3.616 14.249 1.00 78.25 99 ILE A N 1
ATOM 756 C CA . ILE A 1 99 ? -9.576 -4.319 14.185 1.00 78.25 99 ILE A CA 1
ATOM 757 C C . ILE A 1 99 ? -9.939 -4.939 15.535 1.00 78.25 99 ILE A C 1
ATOM 759 O O . ILE A 1 99 ? -11.118 -5.073 15.853 1.00 78.25 99 ILE A O 1
ATOM 763 N N . ARG A 1 100 ? -8.940 -5.321 16.334 1.00 71.81 100 ARG A N 1
ATOM 764 C CA . ARG A 1 100 ? -9.134 -5.911 17.657 1.00 71.81 100 ARG A CA 1
ATOM 765 C C . ARG A 1 100 ? -8.680 -4.935 18.745 1.00 71.81 100 ARG A C 1
ATOM 767 O O . ARG A 1 100 ? -7.628 -5.170 19.345 1.00 71.81 100 ARG A O 1
ATOM 774 N N . PRO A 1 101 ? -9.452 -3.861 19.021 1.00 60.47 101 PRO A N 1
ATOM 775 C CA . PRO A 1 101 ? -9.179 -3.024 20.180 1.00 60.47 101 PRO A CA 1
ATOM 776 C C . PRO A 1 101 ? -9.238 -3.930 21.415 1.00 60.47 101 PRO A C 1
ATOM 778 O O . PRO A 1 101 ? -10.247 -4.595 21.655 1.00 60.47 101 PRO A O 1
ATOM 781 N N . SER A 1 102 ? -8.096 -4.056 22.093 1.00 57.78 102 SER A N 1
ATOM 782 C CA . SER A 1 102 ? -7.938 -4.872 23.303 1.00 57.78 102 SER A CA 1
ATOM 783 C C . SER A 1 102 ? -8.582 -4.200 24.507 1.00 57.78 102 SER A C 1
ATOM 785 O O . SER A 1 102 ? -8.611 -2.949 24.529 1.00 57.78 102 SER A O 1
#

Sequence (102 aa):
MHPKKAVKKKIRATKKSGKFHSPEIIGVLLLFIGLLFLLSLISYSGQDPSWAHTGDSVQKVHNIAGRAGASLSEALLQGFGLASFVFCLSLFFLGYHLIRPS

Secondary structure (DSSP, 8-state):
-----SSS-SS----------HHHHHHHHHHHHHHHHHHHHHT--TTS--SS----TTSPP--TTHHHHHHHHHHHHHHHTTHHHHHHHHHHHHHHHHHS--